Protein AF-A0A0K9Q201-F1 (afdb_monomer_lite)

Secondary structure (DSSP, 8-state):
--HHHHHHHHHHHHHHHHHHHHHHHHHHHHHHHHHHHHHHHHTGGG-S----------S------S-THHHHHHHHHHHHHHHHHHHHHHTT-

Foldseek 3Di:
DVVVVVVVVVVVCCVVVVVVVVVVVCVVVVCVVCVVVVCCVVCVVVVPPPPVPPDDDDPPPPPPPPDCPVVVVVVVVVVVVVVVVVVVVVVVD

pLDDT: mean 76.42, std 11.75, range [50.53, 93.5]

Sequence (93 aa):
MESSNYMGLMAVMAASGSVVLVALQAHRRLVSDFRRKFEIELNGGVRGKERKKKVRFAADVVEPSSNNKEYRRRHSMAIASRIRAMERISMRS

Organism: Zostera marina (NCBI:txid29655)

Radius of gyration: 34.92 Å; chains: 1; bounding box: 61×53×93 Å

Structure (mmCIF, N/CA/C/O backbone):
data_AF-A0A0K9Q201-F1
#
_entry.id   AF-A0A0K9Q201-F1
#
loop_
_atom_site.group_PDB
_atom_site.id
_atom_site.type_symbol
_atom_site.label_atom_id
_atom_site.label_alt_id
_atom_site.label_comp_id
_atom_site.label_asym_id
_atom_site.label_entity_id
_atom_site.label_seq_id
_atom_site.pdbx_PDB_ins_code
_atom_site.Cartn_x
_atom_site.Cartn_y
_atom_site.Cartn_z
_atom_site.occupancy
_atom_site.B_iso_or_equiv
_atom_site.auth_seq_id
_atom_site.auth_comp_id
_atom_site.auth_asym_id
_atom_site.auth_atom_id
_atom_site.pdbx_PDB_model_num
ATOM 1 N N . MET A 1 1 ? 28.668 13.181 -45.129 1.00 58.50 1 MET A N 1
ATOM 2 C CA . MET A 1 1 ? 29.048 12.511 -43.854 1.00 58.50 1 MET A CA 1
ATOM 3 C C . MET A 1 1 ? 28.068 12.886 -42.729 1.00 58.50 1 MET A C 1
ATOM 5 O O . MET A 1 1 ? 28.354 12.650 -41.564 1.00 58.50 1 MET A O 1
ATOM 9 N N . GLU A 1 2 ? 26.906 13.472 -43.054 1.00 62.28 2 GLU A N 1
ATOM 10 C CA . GLU A 1 2 ? 25.957 14.030 -42.084 1.00 62.28 2 GLU A CA 1
ATOM 11 C C . GLU A 1 2 ? 24.987 12.993 -41.498 1.00 62.28 2 GLU A C 1
ATOM 13 O O . GLU A 1 2 ? 24.622 13.090 -40.329 1.00 62.28 2 GLU A O 1
ATOM 18 N N . SER A 1 3 ? 24.589 11.974 -42.265 1.00 67.12 3 SER A N 1
ATOM 19 C CA . SER A 1 3 ? 23.575 10.985 -41.859 1.00 67.12 3 SER A CA 1
ATOM 20 C C . SE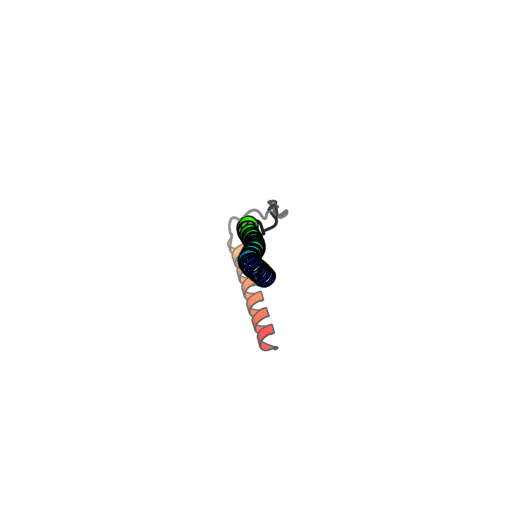R A 1 3 ? 2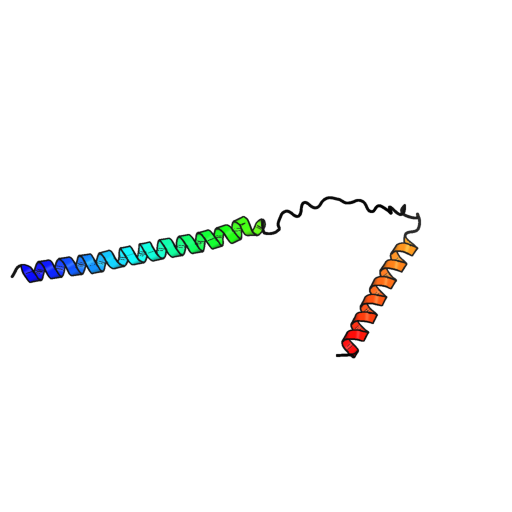3.977 10.136 -40.644 1.00 67.12 3 SER A C 1
ATOM 22 O O . SER A 1 3 ? 23.132 9.814 -39.810 1.00 67.12 3 SER A O 1
ATOM 24 N N . SER A 1 4 ? 25.267 9.827 -40.484 1.00 77.12 4 SER A N 1
ATOM 25 C CA . SER A 1 4 ? 25.799 9.121 -39.309 1.00 77.12 4 SER A CA 1
ATOM 26 C C . SER A 1 4 ? 25.729 9.962 -38.033 1.00 77.12 4 SER A C 1
ATOM 28 O O . SER A 1 4 ? 25.475 9.430 -36.953 1.00 77.12 4 SER A O 1
ATOM 30 N N . ASN A 1 5 ? 25.908 11.279 -38.151 1.00 78.75 5 ASN A N 1
ATOM 31 C CA . ASN A 1 5 ? 25.904 12.197 -37.011 1.00 78.75 5 ASN A CA 1
ATOM 32 C C . ASN A 1 5 ? 24.487 12.370 -36.450 1.00 78.75 5 ASN A C 1
ATOM 34 O O . ASN A 1 5 ? 24.299 12.367 -35.235 1.00 78.75 5 ASN A O 1
ATOM 38 N N . TYR A 1 6 ? 23.476 12.426 -37.325 1.00 84.69 6 TYR A N 1
ATOM 39 C CA . TYR A 1 6 ? 22.069 12.413 -36.910 1.00 84.69 6 TYR A CA 1
ATOM 40 C C . TYR A 1 6 ? 21.694 11.118 -36.186 1.00 84.69 6 TYR A C 1
ATOM 42 O O . TYR A 1 6 ? 21.000 11.159 -35.172 1.00 84.69 6 TYR A O 1
ATOM 50 N N . MET A 1 7 ? 22.187 9.973 -36.662 1.00 86.81 7 MET A N 1
ATOM 51 C CA . MET A 1 7 ? 21.917 8.680 -36.034 1.00 86.81 7 MET A CA 1
ATOM 52 C C . MET A 1 7 ? 22.565 8.570 -34.644 1.00 86.81 7 MET A C 1
ATOM 54 O O . MET A 1 7 ? 21.936 8.073 -33.712 1.00 86.81 7 MET A O 1
ATOM 58 N N . GLY A 1 8 ? 23.774 9.119 -34.474 1.00 85.25 8 GLY A N 1
ATOM 59 C CA . GLY A 1 8 ? 24.431 9.239 -33.169 1.00 85.25 8 GLY A CA 1
ATOM 60 C C . GLY A 1 8 ? 23.666 10.137 -32.190 1.00 85.25 8 GLY A C 1
ATOM 61 O O . GLY A 1 8 ? 23.453 9.753 -31.041 1.00 85.25 8 GLY A O 1
ATOM 62 N N . LEU A 1 9 ? 23.178 11.296 -32.645 1.00 88.25 9 LEU A N 1
ATOM 63 C CA . LEU A 1 9 ? 22.356 12.195 -31.823 1.00 88.25 9 LEU A CA 1
ATOM 64 C C . LEU A 1 9 ? 21.039 11.538 -31.391 1.00 88.25 9 LEU A C 1
ATOM 66 O O . LEU A 1 9 ? 20.657 11.626 -30.223 1.00 88.25 9 LEU A O 1
ATOM 70 N N . MET A 1 10 ? 20.373 10.828 -32.303 1.00 89.12 10 MET A N 1
ATOM 71 C CA . MET A 1 10 ? 19.150 10.086 -31.988 1.00 89.12 10 MET A CA 1
ATOM 72 C C . MET A 1 10 ? 19.405 8.958 -30.987 1.00 89.12 10 MET A C 1
ATOM 74 O O . MET A 1 10 ? 18.600 8.761 -30.080 1.00 89.12 10 MET A O 1
ATOM 78 N N . ALA A 1 11 ? 20.541 8.262 -31.087 1.00 92.88 11 ALA A N 1
ATOM 79 C CA . ALA A 1 11 ? 20.921 7.229 -30.129 1.00 92.88 11 ALA A CA 1
ATOM 80 C C . ALA A 1 11 ? 21.148 7.799 -28.717 1.00 92.88 11 ALA A C 1
ATOM 82 O O . ALA A 1 11 ? 20.664 7.225 -27.744 1.00 92.88 11 ALA A O 1
ATOM 83 N N . VAL A 1 12 ? 21.814 8.951 -28.591 1.00 92.25 12 VAL A N 1
ATOM 84 C CA . VAL A 1 12 ? 22.032 9.622 -27.294 1.00 92.25 12 VAL A CA 1
ATOM 85 C C . VAL A 1 12 ? 20.716 10.125 -26.697 1.00 92.25 12 VAL A C 1
ATOM 87 O O . VAL A 1 12 ? 20.479 9.970 -25.497 1.00 92.25 12 VAL A O 1
ATOM 90 N N . MET A 1 13 ? 19.822 10.674 -27.522 1.00 90.06 13 MET A N 1
ATOM 91 C CA . MET A 1 13 ? 18.491 11.093 -27.074 1.00 90.06 13 MET A CA 1
ATOM 92 C C . MET A 1 13 ? 17.631 9.902 -26.639 1.00 90.06 13 MET A C 1
ATOM 94 O O . MET A 1 13 ? 16.998 9.959 -25.588 1.00 90.06 13 MET A O 1
ATOM 98 N N . ALA A 1 14 ? 17.650 8.795 -27.385 1.00 93.06 14 ALA A N 1
ATOM 99 C CA . ALA A 1 14 ? 16.933 7.577 -27.018 1.00 93.06 14 ALA A CA 1
ATOM 100 C C . ALA A 1 14 ? 17.489 6.958 -25.726 1.00 93.06 14 ALA A C 1
ATOM 102 O O . ALA A 1 14 ? 16.725 6.617 -24.822 1.00 93.06 14 ALA A O 1
ATOM 103 N N . ALA A 1 15 ? 18.816 6.871 -25.601 1.00 89.81 15 ALA A N 1
ATOM 104 C CA . ALA A 1 15 ? 19.473 6.358 -24.406 1.00 89.81 15 ALA A CA 1
ATOM 105 C C . ALA A 1 15 ? 19.177 7.239 -23.181 1.00 89.81 15 ALA A C 1
ATOM 107 O O . ALA A 1 15 ? 18.725 6.724 -22.159 1.00 89.81 15 ALA A O 1
ATOM 108 N N . SER A 1 16 ? 19.337 8.563 -23.286 1.00 89.75 16 SER A N 1
ATOM 109 C CA . SER A 1 16 ? 19.077 9.491 -22.173 1.00 89.75 16 SER A CA 1
ATOM 110 C C . SER A 1 16 ? 17.593 9.559 -21.796 1.00 89.75 16 SER A C 1
ATOM 112 O O . SER A 1 16 ? 17.251 9.498 -20.614 1.00 89.75 16 SER A O 1
ATOM 114 N N . GLY A 1 17 ? 16.695 9.584 -22.784 1.00 86.31 17 GLY A N 1
ATOM 115 C CA . GLY A 1 17 ? 15.251 9.555 -22.568 1.00 86.31 17 GLY A CA 1
ATOM 116 C C . GLY A 1 17 ? 14.770 8.254 -21.922 1.00 86.31 17 GLY A C 1
ATOM 117 O O . GLY A 1 17 ? 13.888 8.288 -21.062 1.00 86.31 17 GLY A O 1
ATOM 118 N N . SER A 1 18 ? 15.374 7.109 -22.265 1.00 85.44 18 SER A N 1
ATOM 119 C CA . SER A 1 18 ? 14.997 5.811 -21.687 1.00 85.44 18 SER A CA 1
ATOM 120 C C . SER A 1 18 ? 15.215 5.754 -20.172 1.00 85.44 18 SER A C 1
ATOM 122 O O . SER A 1 18 ? 14.349 5.265 -19.447 1.00 85.44 18 SER A O 1
ATOM 124 N N . VAL A 1 19 ? 16.309 6.337 -19.672 1.00 86.75 19 VAL A N 1
ATOM 125 C CA . VAL A 1 19 ? 16.605 6.396 -18.232 1.00 86.75 19 VAL A CA 1
ATOM 126 C C . VAL A 1 19 ? 15.557 7.235 -17.500 1.00 86.75 19 VAL A C 1
ATOM 128 O O . VAL A 1 19 ? 15.067 6.832 -16.446 1.00 86.75 19 VAL A O 1
ATOM 131 N N . VAL A 1 20 ? 15.151 8.366 -18.085 1.00 85.56 20 VAL A N 1
ATOM 132 C CA . VAL A 1 20 ? 14.108 9.243 -17.526 1.00 85.56 20 VAL A CA 1
ATOM 133 C C . VAL A 1 20 ? 12.751 8.533 -17.481 1.00 85.56 20 VAL A C 1
ATOM 135 O O . VAL A 1 20 ? 12.041 8.624 -16.479 1.00 85.56 20 VAL A O 1
ATOM 138 N N . LEU A 1 21 ? 12.398 7.778 -18.525 1.00 81.06 21 LEU A N 1
ATOM 139 C CA . LEU A 1 21 ? 11.160 6.992 -18.568 1.00 81.06 21 LEU A CA 1
ATOM 140 C C . LEU A 1 21 ? 11.156 5.858 -17.537 1.00 81.06 21 LEU A C 1
ATOM 142 O O . LEU A 1 21 ? 10.151 5.668 -16.850 1.00 81.06 21 LEU A O 1
ATOM 146 N N . VAL A 1 22 ? 12.275 5.147 -17.378 1.00 82.06 22 VAL A N 1
ATOM 147 C CA . VAL A 1 22 ? 12.435 4.114 -16.342 1.00 82.06 22 VAL A CA 1
ATOM 148 C C . VAL A 1 22 ? 12.324 4.732 -14.949 1.00 82.06 22 VAL A C 1
ATOM 150 O O . VAL A 1 22 ? 11.602 4.198 -14.108 1.00 82.06 22 VAL A O 1
ATOM 153 N N . ALA A 1 23 ? 12.947 5.888 -14.712 1.00 77.94 23 ALA A N 1
ATOM 154 C CA . ALA A 1 23 ? 12.833 6.613 -13.449 1.00 77.94 23 ALA A CA 1
ATOM 155 C C . ALA A 1 23 ? 11.390 7.070 -13.171 1.00 77.94 23 ALA A C 1
ATOM 157 O O . ALA A 1 23 ? 10.904 6.923 -12.052 1.00 77.94 23 ALA A O 1
ATOM 158 N N . LEU A 1 24 ? 10.662 7.552 -14.183 1.00 78.56 24 LEU A N 1
ATOM 159 C CA . LEU A 1 24 ? 9.244 7.916 -14.076 1.00 78.56 24 LEU A CA 1
ATOM 160 C C . LEU A 1 24 ? 8.345 6.705 -13.804 1.00 78.56 24 LEU A C 1
ATOM 162 O O . LEU A 1 24 ? 7.410 6.793 -13.005 1.00 78.56 24 LEU A O 1
ATOM 166 N N . GLN A 1 25 ? 8.611 5.572 -14.452 1.00 78.12 25 GLN A N 1
ATOM 167 C CA . GLN A 1 25 ? 7.855 4.340 -14.253 1.00 78.12 25 GLN A CA 1
ATOM 168 C C . GLN A 1 25 ? 8.123 3.744 -12.869 1.00 78.12 25 GLN A C 1
ATOM 170 O O . GLN A 1 25 ? 7.178 3.345 -12.183 1.00 78.12 25 GLN A O 1
ATOM 175 N N . ALA A 1 26 ? 9.385 3.748 -12.434 1.00 74.31 26 ALA A N 1
ATOM 176 C CA . ALA A 1 26 ? 9.777 3.404 -11.077 1.00 74.31 26 ALA A CA 1
ATOM 177 C C . ALA A 1 26 ? 9.112 4.353 -10.079 1.00 74.31 26 ALA A C 1
ATOM 179 O O . ALA A 1 26 ? 8.498 3.880 -9.136 1.00 74.31 26 ALA A O 1
ATOM 180 N N . HIS A 1 27 ? 9.109 5.665 -10.324 1.00 75.69 27 HIS A N 1
ATOM 181 C CA . HIS A 1 27 ? 8.435 6.637 -9.468 1.00 75.69 27 HIS A CA 1
ATOM 182 C C . HIS A 1 27 ? 6.925 6.386 -9.387 1.00 75.69 27 HIS A C 1
ATOM 184 O O . HIS A 1 27 ? 6.375 6.392 -8.296 1.00 75.69 27 HIS A O 1
ATOM 190 N N . ARG A 1 28 ? 6.224 6.091 -10.492 1.00 75.44 28 ARG A N 1
ATOM 191 C CA . ARG A 1 28 ? 4.783 5.769 -10.436 1.00 75.44 28 ARG A CA 1
ATOM 192 C C . ARG A 1 28 ? 4.492 4.445 -9.728 1.00 75.44 28 ARG A C 1
ATOM 194 O O . ARG A 1 28 ? 3.5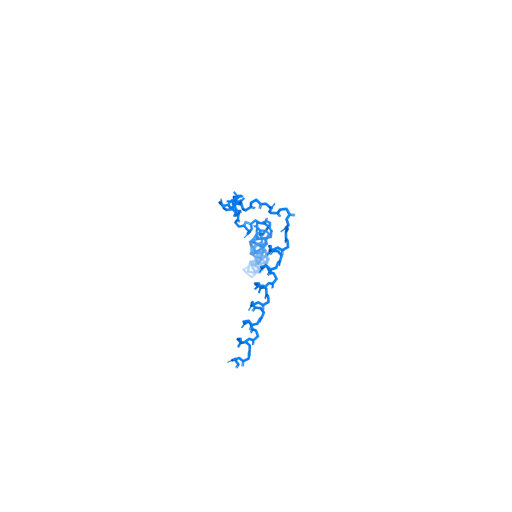10 4.378 -8.991 1.00 75.44 28 ARG A O 1
ATOM 201 N N . ARG A 1 29 ? 5.329 3.417 -9.919 1.00 75.06 29 ARG A N 1
ATOM 202 C CA . ARG A 1 29 ? 5.203 2.132 -9.207 1.00 75.06 29 ARG A CA 1
ATOM 203 C C . ARG A 1 29 ? 5.500 2.294 -7.721 1.00 75.06 29 ARG A C 1
ATOM 205 O O . ARG A 1 29 ? 4.651 1.953 -6.910 1.00 75.06 29 ARG A O 1
ATOM 212 N N . LEU A 1 30 ? 6.620 2.924 -7.377 1.00 68.31 30 LEU A N 1
ATOM 213 C CA . LEU A 1 30 ? 6.997 3.249 -6.004 1.00 68.31 30 LEU A CA 1
ATOM 214 C C . LEU A 1 30 ? 5.921 4.108 -5.342 1.00 68.31 30 LEU A C 1
ATOM 216 O O . LEU A 1 30 ? 5.446 3.743 -4.282 1.00 68.31 30 LEU A O 1
ATOM 220 N N . VAL A 1 31 ? 5.455 5.192 -5.965 1.00 71.75 31 VAL A N 1
ATOM 221 C CA . VAL A 1 31 ? 4.392 6.037 -5.396 1.00 71.75 31 VAL A CA 1
ATOM 222 C C . VAL A 1 31 ? 3.086 5.267 -5.222 1.00 71.75 31 VAL A C 1
ATOM 224 O O . VAL A 1 31 ? 2.396 5.503 -4.238 1.00 71.75 31 VAL A O 1
ATOM 227 N N . SER A 1 32 ? 2.725 4.351 -6.12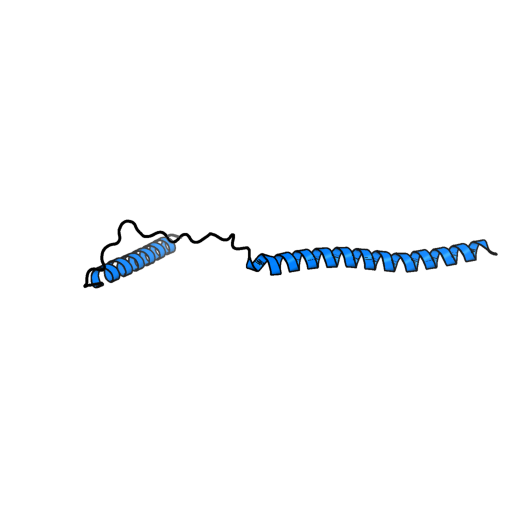2 1.00 73.69 32 SER A N 1
ATOM 228 C CA . SER A 1 32 ? 1.536 3.503 -5.958 1.00 73.69 32 SER A CA 1
ATOM 229 C C . SER A 1 32 ? 1.702 2.507 -4.809 1.00 73.69 32 SER A C 1
ATOM 231 O O . SER A 1 32 ? 0.798 2.361 -3.987 1.00 73.69 32 SER A O 1
ATOM 233 N N . ASP A 1 33 ? 2.857 1.852 -4.721 1.00 74.75 33 ASP A N 1
ATOM 234 C CA . ASP A 1 33 ? 3.150 0.854 -3.694 1.00 74.75 33 ASP A CA 1
ATOM 235 C C . ASP A 1 33 ? 3.302 1.506 -2.316 1.00 74.75 33 ASP A C 1
ATOM 237 O O . ASP A 1 33 ? 2.705 1.038 -1.348 1.00 74.75 33 ASP A O 1
ATOM 241 N N . PHE A 1 34 ? 3.998 2.643 -2.231 1.00 71.88 34 PHE A N 1
ATOM 242 C CA . PHE A 1 34 ? 4.066 3.478 -1.035 1.00 71.88 34 PHE A CA 1
ATOM 243 C C . PHE A 1 34 ? 2.703 4.048 -0.686 1.00 71.88 34 PHE A C 1
ATOM 245 O O . PHE A 1 34 ? 2.328 3.952 0.468 1.00 71.88 34 PHE A O 1
ATOM 252 N N . ARG A 1 35 ? 1.918 4.579 -1.631 1.00 70.12 35 ARG A N 1
ATOM 253 C CA . ARG A 1 35 ? 0.564 5.080 -1.338 1.00 70.12 35 ARG A CA 1
ATOM 254 C C . ARG A 1 35 ? -0.317 3.974 -0.793 1.00 70.12 35 ARG A C 1
ATOM 256 O O . ARG A 1 35 ? -0.987 4.200 0.196 1.00 70.12 35 ARG A O 1
ATOM 263 N N . ARG A 1 36 ? -0.289 2.782 -1.385 1.00 71.44 36 ARG A N 1
ATOM 264 C CA . ARG A 1 36 ? -1.059 1.635 -0.903 1.00 71.44 36 ARG A CA 1
ATOM 265 C C . ARG A 1 36 ? -0.572 1.170 0.464 1.00 71.44 36 ARG A C 1
ATOM 267 O O . ARG A 1 36 ? -1.391 0.845 1.313 1.00 71.44 36 ARG A O 1
ATOM 274 N N . LYS A 1 37 ? 0.741 1.128 0.693 1.00 75.38 37 LYS A N 1
ATOM 275 C CA . LYS A 1 37 ? 1.319 0.726 1.981 1.00 75.38 37 LYS A CA 1
ATOM 276 C C . LYS A 1 37 ? 1.050 1.767 3.066 1.00 75.38 37 LYS A C 1
ATOM 278 O O . LYS A 1 37 ? 0.654 1.395 4.158 1.00 75.38 37 LYS A O 1
ATOM 283 N N . PHE A 1 38 ? 1.153 3.048 2.734 1.00 72.69 38 PHE A N 1
ATOM 284 C CA . PHE A 1 38 ? 0.842 4.182 3.598 1.00 72.69 38 PHE A CA 1
ATOM 285 C C . PHE A 1 38 ? -0.659 4.286 3.851 1.00 72.69 38 PHE A C 1
ATOM 287 O O . PHE A 1 38 ? -1.059 4.506 4.975 1.00 72.69 38 PHE A O 1
ATOM 294 N N . GLU A 1 39 ? -1.515 4.040 2.861 1.00 71.44 39 GLU A N 1
ATOM 295 C CA . GLU A 1 39 ? -2.962 3.929 3.046 1.00 71.44 39 GLU A CA 1
ATOM 296 C C . GLU A 1 39 ? -3.298 2.713 3.910 1.00 71.44 39 GLU A C 1
ATOM 298 O O . GLU A 1 39 ? -4.130 2.811 4.792 1.00 71.44 39 GLU A O 1
ATOM 303 N N . ILE A 1 40 ? -2.633 1.569 3.742 1.00 71.69 40 ILE A N 1
ATOM 304 C CA . ILE A 1 40 ? -2.837 0.412 4.622 1.00 71.69 40 ILE A CA 1
ATOM 305 C C . ILE A 1 40 ? -2.293 0.665 6.028 1.00 71.69 40 ILE A C 1
ATOM 307 O O . ILE A 1 40 ? -2.882 0.151 6.960 1.00 71.69 40 ILE A O 1
ATOM 311 N N . GLU A 1 41 ? -1.219 1.423 6.226 1.00 73.00 41 GLU A N 1
ATOM 312 C CA . GLU A 1 41 ? -0.696 1.746 7.562 1.00 73.00 41 GLU A CA 1
ATOM 313 C C . GLU A 1 41 ? -1.538 2.840 8.242 1.00 73.00 41 GLU A C 1
ATOM 315 O O . GLU A 1 41 ? -1.956 2.683 9.388 1.00 73.00 41 GLU A O 1
ATOM 320 N N . LEU A 1 42 ? -1.895 3.894 7.508 1.00 69.12 42 LEU A N 1
ATOM 321 C CA . LEU A 1 42 ? -2.688 5.035 7.970 1.00 69.12 42 LEU A CA 1
ATOM 322 C C . LEU A 1 42 ? -4.171 4.669 8.155 1.00 69.12 42 LEU A C 1
ATOM 324 O O . LEU A 1 42 ? -4.794 5.070 9.133 1.00 69.12 42 LEU A O 1
ATOM 328 N N . ASN A 1 43 ? -4.725 3.839 7.267 1.00 60.38 43 ASN A N 1
ATOM 329 C CA . ASN A 1 43 ? -6.089 3.299 7.347 1.00 60.38 43 ASN A CA 1
ATOM 330 C C . ASN A 1 43 ? -6.131 1.926 8.059 1.00 60.38 43 ASN A C 1
ATOM 332 O O . ASN A 1 43 ? -7.201 1.418 8.390 1.00 60.38 43 ASN A O 1
ATOM 336 N N . GLY A 1 44 ? -4.980 1.297 8.323 1.00 50.78 44 GLY A N 1
ATOM 337 C CA . GLY A 1 44 ? -4.844 0.032 9.065 1.00 50.78 44 GLY A CA 1
ATOM 338 C C . GLY A 1 44 ? -4.956 0.180 10.570 1.00 50.78 44 GLY A C 1
ATOM 339 O O . GLY A 1 44 ? -5.300 -0.794 11.234 1.00 50.78 44 GLY A O 1
ATOM 340 N N . GLY A 1 45 ? -4.810 1.400 11.093 1.00 52.34 45 GLY A N 1
ATOM 341 C CA . GLY A 1 45 ? -5.341 1.761 12.410 1.00 52.34 45 GLY A CA 1
ATOM 342 C C . GLY A 1 45 ? -6.878 1.726 12.470 1.00 52.34 45 GLY A C 1
ATOM 343 O O . GLY A 1 45 ? -7.451 1.627 13.550 1.00 52.34 45 GLY A O 1
ATOM 344 N N . VAL A 1 46 ? -7.553 1.729 11.312 1.00 53.72 46 VAL A N 1
ATOM 345 C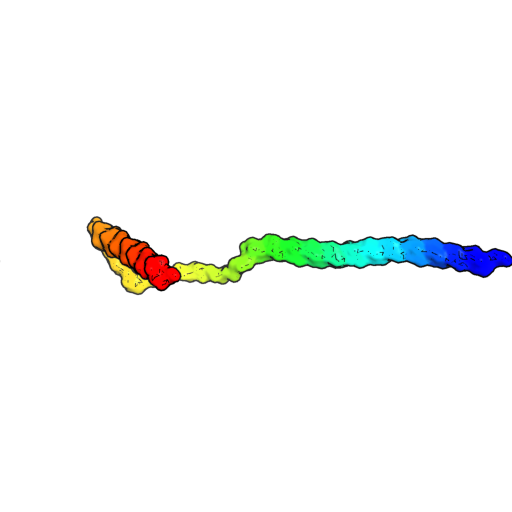 CA . VAL A 1 46 ? -9.021 1.757 11.157 1.00 53.72 46 VAL A CA 1
ATOM 346 C C . VAL A 1 46 ? -9.551 0.457 10.518 1.00 53.72 46 VAL A C 1
ATOM 348 O O . VAL A 1 46 ? -10.712 0.344 10.134 1.00 53.72 46 VAL A O 1
ATOM 351 N N . ARG A 1 47 ? -8.721 -0.597 10.421 1.00 50.53 47 ARG A N 1
ATOM 352 C CA . ARG A 1 47 ? -9.153 -1.932 9.952 1.00 50.53 47 ARG A CA 1
ATOM 353 C C . ARG A 1 47 ? -9.762 -2.820 11.031 1.00 50.53 47 ARG A C 1
ATOM 355 O O . ARG A 1 47 ? -10.135 -3.959 10.758 1.00 50.53 47 ARG A O 1
ATOM 362 N N . GLY A 1 48 ? -10.003 -2.285 12.217 1.00 51.50 48 GLY A N 1
ATOM 363 C CA . GLY A 1 48 ? -11.229 -2.649 12.898 1.00 51.50 48 GLY A CA 1
ATOM 364 C C . GLY A 1 48 ? -12.326 -1.824 12.252 1.00 51.50 48 GLY A C 1
ATOM 365 O O . GLY A 1 48 ? -12.411 -0.644 12.566 1.00 51.50 48 GLY A O 1
ATOM 366 N N . LYS A 1 49 ? -13.192 -2.425 11.412 1.00 55.09 49 LYS A N 1
ATOM 367 C CA . LYS A 1 49 ? -14.580 -1.934 11.282 1.00 55.09 49 LYS A CA 1
ATOM 368 C C . LYS A 1 49 ? -14.945 -1.403 12.656 1.00 55.09 49 LYS A C 1
ATOM 370 O O . LYS A 1 49 ? -14.805 -2.186 13.601 1.00 55.09 49 LYS A O 1
ATOM 375 N N . GLU A 1 50 ? -15.338 -0.140 12.784 1.00 58.28 50 GLU A N 1
ATOM 376 C CA . GLU A 1 50 ? -15.963 0.343 14.005 1.00 58.28 50 GLU A CA 1
ATOM 377 C C . GLU A 1 50 ? -17.160 -0.574 14.260 1.00 58.28 50 GLU A C 1
ATOM 379 O O . GLU A 1 50 ? -18.290 -0.339 13.832 1.00 58.28 50 GLU A O 1
ATOM 384 N N . ARG A 1 51 ? -16.922 -1.700 14.933 1.00 59.91 51 ARG A N 1
ATOM 385 C CA . ARG A 1 51 ? -17.941 -2.450 15.617 1.00 59.91 51 ARG A CA 1
ATOM 386 C C . ARG A 1 51 ? -18.279 -1.481 16.714 1.00 59.91 51 ARG A C 1
ATOM 388 O O . ARG A 1 51 ? -17.623 -1.499 17.751 1.00 59.91 51 ARG A O 1
ATOM 395 N N . LYS A 1 52 ? -19.213 -0.570 16.425 1.00 68.12 52 LYS A N 1
ATOM 396 C CA . LYS A 1 52 ? -19.824 0.303 17.412 1.00 68.12 52 LYS A CA 1
ATOM 397 C C . LYS A 1 52 ? -20.216 -0.636 18.538 1.00 68.12 52 LYS A C 1
ATOM 399 O O . LYS A 1 52 ? -21.159 -1.417 18.389 1.00 68.12 52 LYS A O 1
ATOM 404 N N . LYS A 1 53 ? -19.400 -0.677 19.594 1.00 71.00 53 LYS A N 1
ATOM 405 C CA . LYS A 1 53 ? -19.638 -1.534 20.746 1.00 71.00 53 LYS A CA 1
ATOM 406 C C . LYS A 1 53 ? -20.857 -0.920 21.408 1.00 71.00 53 LYS A C 1
ATOM 408 O O . LYS A 1 53 ? -20.744 0.020 22.182 1.00 71.00 53 LYS A O 1
ATOM 413 N N . LYS A 1 54 ? -22.040 -1.386 21.015 1.00 73.50 54 LYS A N 1
ATOM 414 C CA . LYS A 1 54 ? -23.273 -1.049 21.710 1.00 73.50 54 LYS A CA 1
ATOM 415 C C . LYS A 1 54 ? -23.210 -1.767 23.046 1.00 73.50 54 LYS A C 1
ATOM 417 O O . LYS A 1 54 ? -23.172 -2.996 23.079 1.00 73.50 54 LYS A O 1
ATOM 422 N N . VAL A 1 55 ? -23.157 -0.992 24.122 1.00 78.50 55 VAL A N 1
ATOM 423 C CA . VAL A 1 55 ? -23.339 -1.508 25.477 1.00 78.50 55 VAL A CA 1
ATOM 424 C C . VAL A 1 55 ? -24.706 -2.187 25.504 1.00 78.50 55 VAL A C 1
ATOM 426 O O . VAL A 1 55 ? -25.722 -1.559 25.214 1.00 78.50 55 VAL A O 1
ATOM 429 N N . ARG A 1 56 ? -24.722 -3.495 25.760 1.00 77.69 56 ARG A N 1
ATOM 430 C CA . ARG A 1 56 ? -25.948 -4.243 26.031 1.00 77.69 56 ARG A CA 1
ATOM 431 C C . ARG A 1 56 ? -25.912 -4.588 27.507 1.00 77.69 56 ARG A C 1
ATOM 433 O O . ARG A 1 56 ? -24.933 -5.170 27.969 1.00 77.69 56 ARG A O 1
ATOM 440 N N . PHE A 1 57 ? -26.954 -4.208 28.225 1.00 80.94 57 PHE A N 1
ATOM 441 C CA . PHE A 1 57 ? -27.171 -4.682 29.582 1.00 80.94 57 PHE A CA 1
ATOM 442 C C . PHE A 1 57 ? -27.709 -6.113 29.498 1.00 80.94 57 PHE A C 1
ATOM 444 O O . PHE A 1 57 ? -28.542 -6.408 28.637 1.00 80.94 57 PHE A O 1
ATOM 451 N N . ALA A 1 58 ? -27.180 -7.013 30.327 1.00 77.75 58 ALA A N 1
ATOM 452 C CA . ALA A 1 58 ? -27.760 -8.342 30.486 1.00 77.75 58 ALA A CA 1
ATOM 453 C C . ALA A 1 58 ? -29.193 -8.178 31.019 1.00 77.75 58 ALA A C 1
ATOM 455 O O . ALA A 1 58 ? -29.422 -7.345 31.892 1.00 77.75 58 ALA A O 1
ATOM 456 N N . ALA A 1 59 ? -30.160 -8.904 30.450 1.00 71.38 59 ALA A N 1
ATOM 457 C CA . ALA A 1 59 ? -31.564 -8.811 30.869 1.00 71.38 59 ALA A CA 1
ATOM 458 C C . ALA A 1 59 ? -31.767 -9.386 32.281 1.00 71.38 59 ALA A C 1
ATOM 460 O O . ALA A 1 59 ? -32.628 -8.951 33.036 1.00 71.38 59 ALA A O 1
ATOM 461 N N . ASP A 1 60 ? -30.920 -10.338 32.637 1.00 72.75 60 ASP A N 1
ATOM 462 C CA . ASP A 1 60 ? -30.764 -10.963 33.932 1.00 72.75 60 ASP A CA 1
ATOM 463 C C . ASP A 1 60 ? -29.641 -10.267 34.707 1.00 72.75 60 ASP A C 1
ATOM 465 O O . ASP A 1 60 ? -28.576 -10.828 34.971 1.00 72.75 60 ASP A O 1
ATOM 469 N N . VAL A 1 61 ? -29.882 -9.010 35.090 1.00 64.38 61 VAL A N 1
ATOM 470 C CA . VAL A 1 61 ? -29.113 -8.399 36.178 1.00 64.38 61 VAL A CA 1
ATOM 471 C C . VAL A 1 61 ? -29.482 -9.159 37.448 1.00 64.38 61 VAL A C 1
ATOM 473 O O . VAL A 1 61 ? -30.432 -8.823 38.147 1.00 64.38 61 VAL A O 1
ATOM 476 N N . VAL A 1 62 ? -28.749 -10.237 37.724 1.00 65.44 62 VAL A N 1
ATOM 477 C CA . VAL A 1 62 ? -28.728 -10.839 39.053 1.00 65.44 62 VAL A CA 1
ATOM 478 C C . VAL A 1 62 ? -28.154 -9.760 39.954 1.00 65.44 62 VAL A C 1
ATOM 480 O O . VAL A 1 62 ? -26.979 -9.409 39.815 1.00 65.44 62 VAL A O 1
ATOM 483 N N . GLU A 1 63 ? -28.992 -9.191 40.824 1.00 57.75 63 GLU A N 1
ATOM 484 C CA . GLU A 1 63 ? -28.518 -8.303 41.880 1.00 57.75 63 GLU A CA 1
ATOM 485 C C . GLU A 1 63 ? -27.298 -8.961 42.518 1.00 57.75 63 GLU A C 1
ATOM 487 O O . GLU A 1 63 ? -27.347 -10.172 42.780 1.00 57.75 63 GLU A O 1
ATOM 492 N N . PRO A 1 64 ? -26.183 -8.232 42.706 1.00 57.44 64 PRO A N 1
ATOM 493 C CA . PRO A 1 64 ? -25.027 -8.790 43.370 1.00 57.44 64 PRO A CA 1
ATOM 494 C C . PRO A 1 64 ? -25.488 -9.235 44.752 1.00 57.44 64 PRO A C 1
ATOM 496 O O . PRO A 1 64 ? -25.614 -8.436 45.676 1.00 57.44 64 PRO A O 1
ATOM 499 N N . SER A 1 65 ? -25.776 -10.535 44.863 1.00 58.34 65 SER A N 1
ATOM 500 C CA . SER A 1 65 ? -25.975 -11.216 46.124 1.00 58.34 65 SER A CA 1
ATOM 501 C C . SER A 1 65 ? -24.803 -10.772 46.972 1.00 58.34 65 SER A C 1
ATOM 503 O O . SER A 1 65 ? -23.646 -10.940 46.570 1.00 58.34 65 SER A O 1
ATOM 505 N N . SER A 1 66 ? -25.119 -10.157 48.109 1.00 61.53 66 SER A N 1
ATOM 506 C CA . SER A 1 66 ? -24.164 -9.611 49.077 1.00 61.53 66 SER A CA 1
ATOM 507 C C . SER A 1 66 ? -22.996 -10.581 49.367 1.00 61.53 66 SER A C 1
ATOM 509 O O . SER A 1 66 ? -21.901 -10.175 49.751 1.00 61.53 66 SER A O 1
ATOM 511 N N . ASN A 1 67 ? -23.172 -11.874 49.063 1.00 68.31 67 ASN A N 1
ATOM 512 C CA . ASN A 1 67 ? -22.138 -12.892 49.036 1.00 68.31 67 ASN A CA 1
ATOM 513 C C . ASN A 1 67 ? -21.773 -13.398 47.609 1.00 68.31 67 ASN A C 1
ATOM 515 O O . ASN A 1 67 ? -22.301 -14.398 47.119 1.00 68.31 67 ASN A O 1
ATOM 519 N N . ASN A 1 68 ? -20.747 -12.795 46.992 1.00 70.06 68 ASN A N 1
ATOM 520 C CA . ASN A 1 68 ? -20.127 -13.177 45.700 1.00 70.06 68 ASN A CA 1
ATOM 521 C C . ASN A 1 68 ? -19.446 -14.581 45.691 1.00 70.06 68 ASN A C 1
ATOM 523 O O . ASN A 1 68 ? -18.802 -14.977 44.717 1.00 70.06 68 ASN A O 1
ATOM 527 N N . LYS A 1 69 ? -19.527 -15.375 46.770 1.00 77.94 69 LYS A N 1
ATOM 528 C CA . LYS A 1 69 ? -18.892 -16.709 46.825 1.00 77.94 69 LYS A CA 1
ATOM 529 C C . LYS A 1 69 ? -19.453 -17.676 45.780 1.00 77.94 69 LYS A C 1
ATOM 531 O O . LYS A 1 69 ? -18.683 -18.406 45.160 1.00 77.94 69 LYS A O 1
ATOM 536 N N . GLU A 1 70 ? -20.765 -17.664 45.559 1.00 77.25 70 GLU A N 1
ATOM 537 C CA . GLU A 1 70 ? -21.418 -18.604 44.639 1.00 77.25 70 GLU A CA 1
ATOM 538 C C . GLU A 1 70 ? -21.081 -18.300 43.170 1.00 77.25 70 GLU A C 1
ATOM 540 O O . GLU A 1 70 ? -20.775 -19.211 42.402 1.00 77.25 70 GLU A O 1
ATOM 545 N N . TYR A 1 71 ? -21.022 -17.018 42.791 1.00 76.25 71 TYR A N 1
ATOM 546 C CA . TYR A 1 71 ? -20.575 -16.604 41.458 1.00 76.25 71 TYR A CA 1
ATOM 547 C C . TYR A 1 71 ? -19.129 -17.048 41.186 1.00 76.25 71 TYR A C 1
ATOM 549 O O . TYR A 1 71 ? -18.850 -17.689 40.169 1.00 76.25 71 TYR A O 1
ATOM 557 N N . ARG A 1 72 ? -18.212 -16.798 42.135 1.00 80.19 72 ARG A N 1
ATOM 558 C CA . ARG A 1 72 ? -16.808 -17.238 42.031 1.00 80.19 72 ARG A CA 1
ATOM 559 C C . ARG A 1 72 ? -16.684 -18.759 41.922 1.00 80.19 72 ARG A C 1
ATOM 561 O O . ARG A 1 72 ? -15.888 -19.242 41.120 1.00 80.19 72 ARG A O 1
ATOM 568 N N . ARG A 1 73 ? -17.489 -19.509 42.684 1.00 83.00 73 ARG A N 1
ATOM 569 C CA . ARG A 1 73 ? -17.519 -20.980 42.659 1.00 83.00 73 ARG A CA 1
ATOM 570 C C . ARG A 1 73 ? -17.982 -21.523 41.309 1.00 83.00 73 ARG A C 1
ATOM 572 O O . ARG A 1 73 ? -17.349 -22.419 40.760 1.00 83.00 73 ARG A O 1
ATOM 579 N N . ARG A 1 74 ? -19.061 -20.975 40.745 1.00 82.38 74 ARG A N 1
ATOM 580 C CA . ARG A 1 74 ? -19.556 -21.393 39.422 1.00 82.38 74 ARG A CA 1
ATOM 581 C C . ARG A 1 74 ? -18.541 -21.094 38.328 1.00 82.38 74 ARG A C 1
ATOM 583 O O . ARG A 1 74 ? -18.308 -21.935 37.461 1.00 82.38 74 ARG A O 1
ATOM 590 N N . HIS A 1 75 ? -17.898 -19.930 38.395 1.00 85.06 75 HIS A N 1
ATOM 591 C CA . HIS A 1 75 ? -16.897 -19.557 37.409 1.00 85.06 75 HIS A CA 1
ATOM 592 C C . HIS A 1 75 ? -15.657 -20.462 37.471 1.00 85.06 75 HIS A C 1
ATOM 594 O O . HIS A 1 75 ? -15.196 -20.924 36.425 1.00 85.06 75 HIS A O 1
ATOM 600 N N . SER A 1 76 ? -15.157 -20.782 38.671 1.00 88.31 76 SER A N 1
ATOM 601 C CA . SER A 1 76 ? -14.017 -21.692 38.833 1.00 88.31 76 SER A CA 1
ATOM 602 C C . SER A 1 76 ? -14.347 -23.119 38.385 1.00 88.31 76 SER A C 1
ATOM 604 O O . SER A 1 76 ? -13.546 -23.744 37.691 1.00 88.31 76 SER A O 1
ATOM 606 N N . MET A 1 77 ? -15.555 -23.611 38.681 1.00 89.69 77 MET A N 1
ATOM 607 C CA . MET A 1 77 ? -16.032 -24.913 38.204 1.00 89.69 77 MET A CA 1
ATOM 608 C C . MET A 1 77 ? -16.132 -24.977 36.676 1.00 89.69 77 MET A C 1
ATOM 610 O O . MET A 1 77 ? -15.742 -25.985 36.085 1.00 89.69 77 MET A O 1
ATOM 614 N N . ALA A 1 78 ? -16.607 -23.908 36.031 1.00 91.81 78 ALA A N 1
ATOM 615 C CA . ALA A 1 78 ? -16.699 -23.820 34.574 1.00 91.81 78 ALA A CA 1
ATOM 616 C C . ALA A 1 78 ? -15.319 -23.788 33.892 1.00 91.81 78 ALA A C 1
ATOM 618 O O . ALA A 1 78 ? -15.143 -24.342 32.808 1.00 91.81 78 ALA A O 1
ATOM 619 N N . ILE A 1 79 ? -14.319 -23.167 34.524 1.00 92.88 79 ILE A N 1
ATOM 620 C CA . ILE A 1 79 ? -12.933 -23.199 34.037 1.00 92.88 79 ILE A CA 1
ATOM 621 C C . ILE A 1 79 ? -12.358 -24.613 34.195 1.00 92.88 79 ILE A C 1
ATOM 623 O O . ILE A 1 79 ? -11.834 -25.179 33.237 1.00 92.88 79 ILE A O 1
ATOM 627 N N . ALA A 1 80 ? -12.528 -25.225 35.368 1.00 92.62 80 ALA A N 1
ATOM 628 C CA . ALA A 1 80 ? -12.027 -26.568 35.651 1.00 92.62 80 ALA A CA 1
ATOM 629 C C . ALA A 1 80 ? -12.674 -27.655 34.774 1.00 92.62 80 ALA A C 1
ATOM 631 O O . ALA A 1 80 ? -12.042 -28.665 34.459 1.00 92.62 80 ALA A O 1
ATOM 632 N N . SER A 1 81 ? -13.940 -27.494 34.380 1.00 91.38 81 SER A N 1
ATOM 633 C CA . SER A 1 81 ? -14.602 -28.422 33.456 1.00 91.38 81 SER A CA 1
ATOM 634 C C . SER A 1 81 ? -14.083 -28.279 32.024 1.00 91.38 81 SER A C 1
ATOM 636 O O . SER A 1 81 ? -13.898 -29.296 31.356 1.00 91.38 81 SER A O 1
ATOM 638 N N . ARG A 1 82 ? -13.777 -27.054 31.569 1.00 93.12 82 ARG A N 1
ATOM 639 C CA . ARG A 1 82 ? -13.162 -26.806 30.252 1.00 93.12 82 ARG A CA 1
ATOM 640 C C . ARG A 1 82 ? -11.761 -27.392 30.159 1.00 93.12 82 ARG A C 1
ATOM 642 O O . ARG A 1 82 ? -11.480 -28.076 29.183 1.00 93.12 82 ARG A O 1
ATOM 649 N N . ILE A 1 83 ? -10.927 -27.194 31.180 1.00 93.50 83 ILE A N 1
ATOM 650 C CA . ILE A 1 83 ? -9.568 -27.758 31.221 1.00 93.50 83 ILE A CA 1
ATOM 651 C C . ILE A 1 83 ? -9.628 -29.288 31.115 1.00 93.50 83 ILE A C 1
ATOM 653 O O . ILE A 1 83 ? -9.033 -29.864 30.211 1.00 93.50 83 ILE A O 1
ATOM 657 N N . ARG A 1 84 ? -10.465 -29.942 31.932 1.00 91.69 84 ARG A N 1
ATOM 658 C CA . ARG A 1 84 ? -10.657 -31.405 31.879 1.00 91.69 84 ARG A CA 1
ATOM 659 C C . ARG A 1 84 ? -11.243 -31.911 30.561 1.00 91.69 84 ARG A C 1
ATOM 661 O O . ARG A 1 84 ? -11.052 -33.072 30.203 1.00 91.69 84 ARG A O 1
ATOM 668 N N . ALA A 1 85 ? -12.040 -31.099 29.868 1.00 91.69 85 ALA A N 1
ATOM 669 C CA . ALA A 1 85 ? -12.545 -31.450 28.545 1.00 91.69 85 ALA A CA 1
ATOM 670 C C . ALA A 1 85 ? -11.426 -31.381 27.496 1.00 91.69 85 ALA A C 1
ATOM 672 O O . ALA A 1 85 ? -11.319 -32.285 26.674 1.00 91.69 85 ALA A O 1
ATOM 673 N N . MET A 1 86 ? -10.567 -30.361 27.565 1.00 91.88 86 MET A N 1
ATOM 674 C CA . MET A 1 86 ? -9.413 -30.211 26.676 1.00 91.88 86 MET A CA 1
ATOM 675 C C . MET A 1 86 ? -8.377 -31.318 26.889 1.00 91.88 86 MET A C 1
ATOM 677 O O . MET A 1 86 ? -7.924 -31.903 25.912 1.00 91.88 86 MET A O 1
ATOM 681 N N . GLU A 1 87 ? -8.073 -31.675 28.139 1.00 88.31 87 GLU A N 1
ATOM 682 C CA . GLU A 1 87 ? -7.191 -32.810 28.453 1.00 88.31 87 GLU A CA 1
ATOM 683 C C . GLU A 1 87 ? -7.741 -34.129 27.897 1.00 88.31 87 GLU A C 1
ATOM 685 O O . GLU A 1 87 ? -7.011 -34.893 27.270 1.00 88.31 87 GLU A O 1
ATOM 690 N N . ARG A 1 88 ? -9.052 -34.375 28.033 1.00 89.00 88 ARG A N 1
ATOM 691 C CA . ARG A 1 88 ? -9.689 -35.575 27.464 1.00 89.00 88 ARG A CA 1
ATOM 692 C C . ARG A 1 88 ? -9.664 -35.621 25.939 1.00 89.00 88 ARG A C 1
ATOM 694 O O . ARG A 1 88 ? -9.612 -36.711 25.380 1.00 89.00 88 ARG A O 1
ATOM 701 N N . ILE A 1 89 ? -9.744 -34.471 25.274 1.00 88.50 89 ILE A N 1
ATOM 702 C CA . ILE A 1 89 ? -9.620 -34.384 23.814 1.00 88.50 89 ILE A CA 1
ATOM 703 C C . ILE A 1 89 ? -8.164 -34.633 23.406 1.00 88.50 89 ILE A C 1
ATOM 705 O O . ILE A 1 89 ? -7.928 -35.408 22.487 1.00 88.50 89 ILE A O 1
ATOM 709 N N . SER A 1 90 ? -7.201 -34.060 24.135 1.00 81.94 90 SER A N 1
ATOM 710 C CA . SER A 1 90 ? -5.767 -34.258 23.893 1.00 81.94 90 SER A CA 1
ATOM 711 C C . SER A 1 90 ? -5.314 -35.704 24.086 1.00 81.94 90 SER A C 1
ATOM 713 O O . SER A 1 90 ? -4.401 -36.138 23.402 1.00 81.94 90 SER A O 1
ATOM 715 N N . MET A 1 91 ? -5.924 -36.451 25.009 1.00 79.75 91 MET A N 1
ATOM 716 C CA 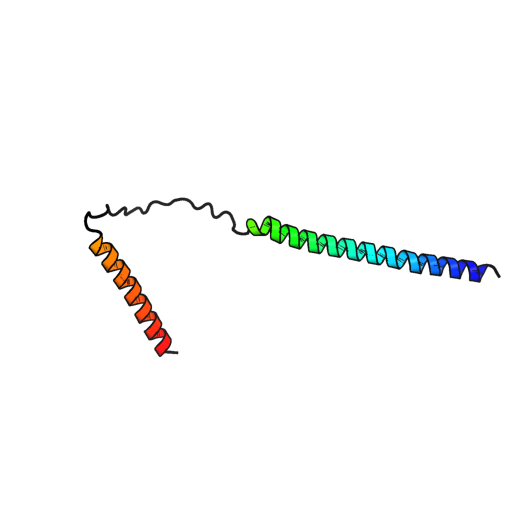. MET A 1 91 ? -5.601 -37.867 25.234 1.00 79.75 91 MET A CA 1
ATOM 717 C C . MET A 1 91 ? -6.207 -38.808 24.181 1.00 79.75 91 MET A C 1
ATOM 719 O O . MET A 1 91 ? -5.929 -40.004 24.200 1.00 79.75 91 MET A O 1
ATOM 723 N N . ARG A 1 92 ? -7.087 -38.300 23.309 1.00 75.44 92 ARG A N 1
ATOM 724 C CA . ARG A 1 92 ? -7.801 -39.080 22.288 1.00 75.44 92 ARG A CA 1
ATOM 725 C C . ARG A 1 92 ? -7.282 -38.867 20.860 1.00 75.44 92 ARG A C 1
ATOM 727 O O . ARG A 1 92 ? -7.792 -39.550 19.975 1.00 75.44 92 ARG A O 1
ATOM 734 N N . SER A 1 93 ? -6.337 -37.948 20.629 1.00 63.19 93 SER A N 1
ATOM 735 C CA . SER A 1 93 ? -5.631 -37.789 19.342 1.00 63.19 93 SER A CA 1
ATOM 736 C C . SER A 1 93 ? -4.265 -38.448 19.389 1.00 63.19 93 SER A C 1
ATOM 738 O O . SER A 1 93 ? -3.896 -39.084 18.385 1.00 63.19 93 SER A O 1
#